Protein AF-A0A7D7ZN06-F1 (afdb_monomer_lite)

Structure (mmCIF, N/CA/C/O backbone):
data_AF-A0A7D7ZN06-F1
#
_entry.id   AF-A0A7D7ZN06-F1
#
loop_
_atom_site.group_PDB
_atom_site.id
_atom_site.type_symbol
_atom_site.label_atom_id
_atom_site.label_alt_id
_atom_site.label_comp_id
_atom_site.label_asym_id
_atom_site.label_entity_id
_atom_site.label_seq_id
_atom_site.pdbx_PDB_ins_code
_atom_site.Cartn_x
_atom_site.Cartn_y
_atom_site.Cartn_z
_atom_site.occupancy
_atom_site.B_iso_or_equiv
_atom_site.auth_seq_id
_atom_site.auth_comp_id
_atom_site.auth_asym_id
_atom_site.auth_atom_id
_atom_site.pdbx_PDB_model_num
ATOM 1 N N . MET A 1 1 ? 21.736 -6.447 18.742 1.00 36.12 1 MET A N 1
ATOM 2 C CA . MET A 1 1 ? 20.732 -5.657 19.484 1.00 36.12 1 MET A CA 1
ATOM 3 C C . MET A 1 1 ? 19.597 -5.395 18.517 1.00 36.12 1 MET A C 1
ATOM 5 O O . MET A 1 1 ? 19.696 -4.491 17.700 1.00 36.12 1 MET A O 1
ATOM 9 N N . THR A 1 2 ? 18.612 -6.285 18.481 1.00 40.88 2 THR A N 1
ATOM 10 C CA . THR A 1 2 ? 17.524 -6.208 17.504 1.00 40.88 2 THR A CA 1
ATOM 11 C C . THR A 1 2 ? 16.461 -5.302 18.102 1.00 40.88 2 THR A C 1
ATOM 13 O O . THR A 1 2 ? 15.793 -5.689 19.056 1.00 40.88 2 THR A O 1
ATOM 16 N N . 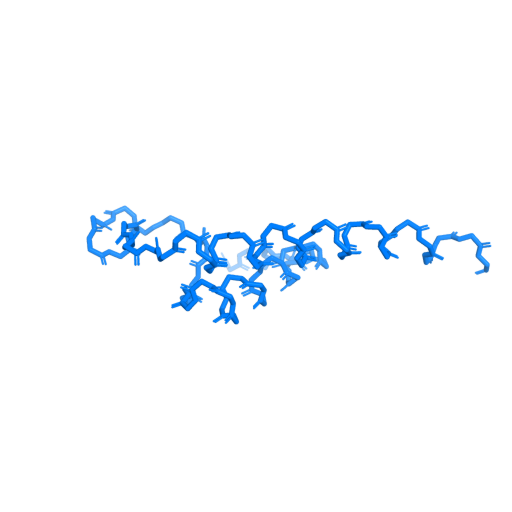ASN A 1 3 ? 16.360 -4.070 17.605 1.00 50.69 3 ASN A N 1
ATOM 17 C CA . ASN A 1 3 ? 15.247 -3.199 17.957 1.00 50.69 3 ASN A CA 1
ATOM 18 C C . ASN A 1 3 ? 13.972 -3.882 17.461 1.00 50.69 3 ASN A C 1
ATOM 20 O O . ASN A 1 3 ? 13.737 -3.963 16.258 1.00 50.69 3 ASN A O 1
ATOM 24 N N . HIS A 1 4 ? 13.168 -4.410 18.380 1.00 52.22 4 HIS A N 1
ATOM 25 C CA . HIS A 1 4 ? 11.799 -4.793 18.076 1.00 52.22 4 HIS A CA 1
ATOM 26 C C . HIS A 1 4 ? 11.018 -3.504 17.828 1.00 52.22 4 HIS A C 1
ATOM 28 O O . HIS A 1 4 ? 10.512 -2.879 18.756 1.00 52.22 4 HIS A O 1
ATOM 34 N N . ILE A 1 5 ? 10.989 -3.064 16.571 1.00 63.78 5 ILE A N 1
ATOM 35 C CA . ILE A 1 5 ? 10.038 -2.054 16.124 1.00 63.78 5 ILE A CA 1
ATOM 36 C C . ILE A 1 5 ? 8.679 -2.745 16.192 1.00 63.78 5 ILE A C 1
ATOM 38 O O . ILE A 1 5 ? 8.360 -3.595 15.363 1.00 63.78 5 ILE A O 1
ATOM 42 N N . THR A 1 6 ? 7.918 -2.471 17.246 1.00 67.88 6 THR A N 1
ATOM 43 C CA . THR A 1 6 ? 6.571 -3.014 17.394 1.00 67.88 6 THR A CA 1
ATOM 44 C C . THR A 1 6 ? 5.710 -2.446 16.273 1.00 67.88 6 THR A C 1
ATOM 46 O O . THR A 1 6 ? 5.427 -1.249 16.249 1.00 67.88 6 THR A O 1
ATOM 49 N N . GLN A 1 7 ? 5.327 -3.300 15.328 1.00 76.50 7 GLN A N 1
ATOM 50 C CA . GLN A 1 7 ? 4.493 -2.920 14.197 1.00 76.50 7 GLN A CA 1
ATOM 51 C C . GLN A 1 7 ? 3.104 -2.514 14.703 1.00 76.50 7 GLN A C 1
ATOM 53 O O . GLN A 1 7 ? 2.474 -3.253 15.465 1.00 76.50 7 GLN A O 1
ATOM 58 N N . THR A 1 8 ? 2.640 -1.320 14.333 1.00 90.12 8 THR A N 1
ATOM 59 C CA . THR A 1 8 ? 1.338 -0.823 14.794 1.00 90.12 8 THR A CA 1
ATOM 60 C C . THR A 1 8 ? 0.202 -1.560 14.084 1.00 90.12 8 THR A C 1
ATOM 62 O O . THR A 1 8 ? 0.391 -2.128 13.008 1.00 90.12 8 THR A O 1
ATOM 65 N N . GLN A 1 9 ? -1.012 -1.515 14.642 1.00 91.12 9 GLN A N 1
ATOM 66 C CA . GLN A 1 9 ? -2.197 -2.058 13.963 1.00 91.12 9 GLN A CA 1
ATOM 67 C C . GLN A 1 9 ? -2.371 -1.458 12.558 1.00 91.12 9 GLN A C 1
ATOM 69 O O . GLN A 1 9 ? -2.709 -2.168 11.616 1.00 91.12 9 GLN A O 1
ATOM 74 N N . LYS A 1 10 ? -2.089 -0.158 12.406 1.00 94.19 10 LYS A N 1
ATOM 75 C CA . LYS A 1 10 ? -2.098 0.519 11.107 1.00 94.19 10 LYS A CA 1
ATOM 76 C C . LYS A 1 10 ? -1.113 -0.139 10.139 1.00 94.19 10 LYS A C 1
ATOM 78 O O . LYS A 1 10 ? -1.482 -0.432 9.011 1.00 94.19 10 LYS A O 1
ATOM 83 N N . ASP A 1 11 ? 0.115 -0.394 10.578 1.00 94.56 11 ASP A N 1
ATOM 84 C CA . ASP A 1 11 ? 1.150 -0.977 9.718 1.00 94.56 11 ASP A CA 1
ATOM 85 C C . ASP A 1 11 ? 0.794 -2.411 9.292 1.00 94.56 11 ASP A C 1
ATOM 87 O O . ASP A 1 11 ? 1.060 -2.794 8.157 1.00 94.56 11 ASP A O 1
ATOM 91 N N . GLN A 1 12 ? 0.142 -3.184 10.168 1.00 94.69 12 GLN A N 1
ATOM 92 C CA . GLN A 1 12 ? -0.369 -4.521 9.842 1.00 94.69 12 GLN A CA 1
ATOM 93 C C . GLN A 1 12 ? -1.476 -4.469 8.783 1.00 94.69 12 GLN A C 1
ATOM 95 O O . GLN A 1 12 ? -1.446 -5.241 7.827 1.00 94.69 12 GLN A O 1
ATOM 100 N N . ILE A 1 13 ? -2.425 -3.539 8.926 1.00 96.88 13 ILE A N 1
ATOM 101 C CA . ILE A 1 13 ? -3.504 -3.329 7.950 1.00 96.88 13 ILE A CA 1
ATOM 102 C C . ILE A 1 13 ? -2.922 -2.927 6.593 1.00 96.88 13 ILE A C 1
ATOM 104 O O . ILE A 1 13 ? -3.284 -3.506 5.573 1.00 96.88 13 ILE A O 1
ATOM 108 N N . LEU A 1 14 ? -1.989 -1.973 6.573 1.00 97.44 14 LEU A N 1
ATOM 109 C CA . LEU A 1 14 ? -1.359 -1.521 5.332 1.00 97.44 14 LEU A CA 1
ATOM 110 C C . LEU A 1 14 ? -0.568 -2.641 4.649 1.00 97.44 14 LEU A C 1
ATOM 112 O O . LEU A 1 14 ? -0.666 -2.792 3.434 1.00 97.44 14 LEU A O 1
ATOM 116 N N . ALA A 1 15 ? 0.172 -3.451 5.412 1.00 97.06 15 ALA A N 1
ATOM 117 C CA . ALA A 1 15 ? 0.875 -4.611 4.869 1.00 97.06 15 ALA A CA 1
ATOM 118 C C . ALA A 1 15 ? -0.096 -5.643 4.273 1.00 97.06 15 ALA A C 1
ATOM 120 O O . ALA A 1 15 ? 0.182 -6.215 3.220 1.00 97.06 15 ALA A O 1
ATOM 121 N N . GLN A 1 16 ? -1.252 -5.851 4.911 1.00 97.75 16 GLN A N 1
ATOM 122 C CA . GLN A 1 16 ? -2.269 -6.771 4.414 1.00 97.75 16 GLN A CA 1
ATOM 123 C C . GLN A 1 16 ? -2.888 -6.288 3.095 1.00 97.75 16 GLN A C 1
ATOM 125 O O . GLN A 1 16 ? -2.959 -7.074 2.153 1.00 97.75 16 GLN A O 1
ATOM 130 N N . ILE A 1 17 ? -3.255 -5.005 3.010 1.00 98.38 17 ILE A N 1
ATOM 131 C CA . ILE A 1 17 ? -3.789 -4.372 1.791 1.00 98.38 17 ILE A CA 1
ATOM 132 C C . ILE A 1 17 ? -2.754 -4.425 0.662 1.00 98.38 17 ILE A C 1
ATOM 134 O O . ILE A 1 17 ? -3.062 -4.825 -0.457 1.00 98.38 17 ILE A O 1
ATOM 138 N N . ALA A 1 18 ? -1.494 -4.081 0.944 1.00 98.00 18 ALA A N 1
ATOM 139 C CA . ALA A 1 18 ? -0.428 -4.135 -0.055 1.00 98.00 18 ALA A CA 1
ATOM 140 C C . ALA A 1 18 ? -0.246 -5.548 -0.630 1.00 98.00 18 ALA A C 1
ATOM 142 O O . ALA A 1 18 ? -0.045 -5.709 -1.834 1.00 98.00 18 ALA A O 1
ATOM 143 N N . LYS A 1 19 ? -0.369 -6.574 0.215 1.00 97.94 19 LYS A N 1
ATOM 144 C CA . LYS A 1 19 ? -0.272 -7.970 -0.204 1.00 97.94 19 LYS A CA 1
ATOM 145 C C . LYS A 1 19 ? -1.477 -8.431 -1.025 1.00 97.94 19 LYS A C 1
ATOM 147 O O . LYS A 1 19 ? -1.285 -9.142 -2.007 1.00 97.94 19 LYS A O 1
ATOM 152 N N . GLU A 1 20 ? -2.692 -8.074 -0.618 1.00 97.94 20 GLU A N 1
ATOM 15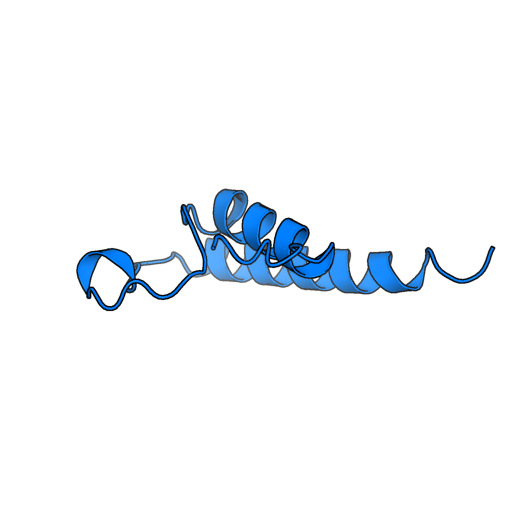3 C CA . GLU A 1 20 ? -3.929 -8.560 -1.246 1.00 97.94 20 GLU A CA 1
ATOM 154 C C . GLU A 1 20 ? -4.293 -7.788 -2.516 1.00 97.94 20 GLU A C 1
ATOM 156 O O . GLU A 1 20 ? -4.590 -8.406 -3.535 1.00 97.94 20 GLU A O 1
ATOM 161 N N . ASP A 1 21 ? -4.228 -6.456 -2.480 1.00 98.31 21 ASP A N 1
ATOM 162 C CA . ASP A 1 21 ? -4.694 -5.609 -3.581 1.00 98.31 21 ASP A CA 1
ATOM 163 C C . ASP A 1 21 ? -3.582 -5.257 -4.573 1.00 98.31 21 ASP A C 1
ATOM 165 O O . ASP A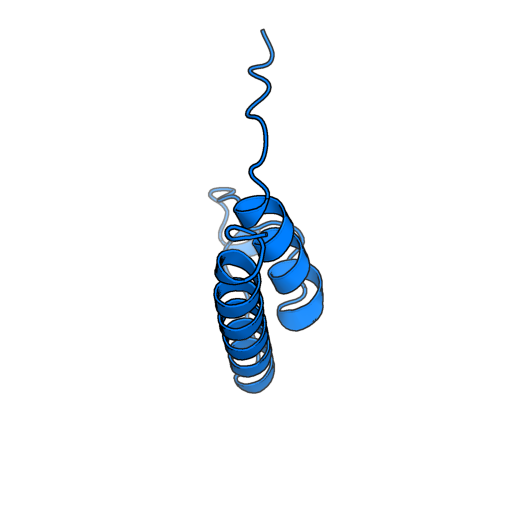 1 21 ? -3.829 -5.143 -5.777 1.00 98.31 21 ASP A O 1
ATOM 169 N N . LEU A 1 22 ? -2.351 -5.070 -4.081 1.00 97.69 22 LEU A N 1
ATOM 170 C CA . LEU A 1 22 ? -1.206 -4.640 -4.895 1.00 97.69 22 LEU A CA 1
ATOM 171 C C . LEU A 1 22 ? -0.214 -5.771 -5.196 1.00 97.69 22 LEU A C 1
ATOM 173 O O . LEU A 1 22 ? 0.682 -5.579 -6.013 1.00 97.69 22 LEU A O 1
ATOM 177 N N . HIS A 1 23 ? -0.377 -6.946 -4.578 1.00 96.12 23 HIS A N 1
ATOM 178 C CA . HIS A 1 23 ? 0.540 -8.090 -4.682 1.00 96.12 23 HIS A CA 1
ATOM 179 C C . HIS A 1 23 ? 1.996 -7.761 -4.304 1.00 96.12 23 HIS A C 1
ATOM 181 O O . HIS A 1 23 ? 2.941 -8.345 -4.840 1.00 96.12 23 HIS A O 1
ATOM 187 N N . LEU A 1 24 ? 2.184 -6.830 -3.368 1.00 96.69 24 LEU A N 1
ATOM 188 C CA . LEU A 1 24 ? 3.493 -6.443 -2.853 1.00 96.69 24 LEU A CA 1
ATOM 189 C C . LEU A 1 24 ? 3.840 -7.263 -1.612 1.00 96.69 24 LEU A C 1
ATOM 191 O O . LEU A 1 24 ? 3.035 -7.413 -0.696 1.00 96.69 24 LEU A O 1
ATOM 195 N N . GLU A 1 25 ? 5.066 -7.777 -1.563 1.00 93.81 25 GLU A N 1
ATOM 196 C CA . GLU A 1 25 ? 5.554 -8.541 -0.410 1.00 93.81 25 GLU A CA 1
ATOM 197 C C . GLU A 1 25 ? 5.755 -7.650 0.827 1.00 93.81 25 GLU A C 1
ATOM 199 O O . GLU A 1 25 ? 5.539 -8.082 1.958 1.00 93.81 25 GLU A O 1
ATOM 204 N N . THR A 1 26 ? 6.190 -6.407 0.617 1.00 94.88 26 THR A N 1
ATOM 205 C CA . THR A 1 26 ? 6.465 -5.441 1.679 1.00 94.88 26 THR A CA 1
ATOM 206 C C . THR A 1 26 ? 6.236 -4.014 1.192 1.00 94.88 26 THR A C 1
ATOM 208 O O . THR A 1 26 ? 6.279 -3.744 -0.005 1.00 94.88 26 THR A O 1
ATOM 211 N N . LEU A 1 27 ? 6.031 -3.103 2.142 1.00 95.50 27 LEU A N 1
ATOM 212 C CA . LEU A 1 27 ? 6.047 -1.654 1.924 1.00 95.50 27 LEU A CA 1
ATOM 213 C C . LEU A 1 27 ? 7.361 -1.005 2.394 1.00 95.50 27 LEU A C 1
ATOM 215 O O . LEU A 1 27 ? 7.495 0.218 2.359 1.00 95.50 27 LEU A O 1
ATOM 219 N N . GLU A 1 28 ? 8.327 -1.793 2.871 1.00 95.44 28 GLU A N 1
ATOM 220 C CA . GLU A 1 28 ? 9.648 -1.276 3.225 1.00 95.44 28 GLU A CA 1
ATOM 221 C C . GLU A 1 28 ? 10.471 -0.941 1.979 1.00 95.44 28 GLU A C 1
ATOM 223 O O . GLU A 1 28 ? 10.560 -1.740 1.051 1.00 95.44 28 GLU A O 1
ATOM 228 N N . THR A 1 29 ? 11.142 0.213 1.996 1.00 95.94 29 THR A N 1
ATOM 229 C CA . THR A 1 29 ? 12.073 0.610 0.933 1.00 95.94 29 THR A CA 1
ATOM 230 C C . THR A 1 29 ? 13.349 -0.227 0.989 1.00 95.94 29 THR A C 1
ATOM 232 O O . THR A 1 29 ? 14.079 -0.201 1.985 1.00 95.94 29 THR A O 1
ATOM 235 N N . ARG A 1 30 ? 13.667 -0.909 -0.110 1.00 96.81 30 ARG A N 1
ATOM 236 C CA . ARG A 1 30 ? 14.817 -1.817 -0.240 1.00 96.81 30 ARG A CA 1
ATOM 237 C C . ARG A 1 30 ? 16.014 -1.188 -0.956 1.00 96.81 30 ARG A C 1
ATOM 239 O O . ARG A 1 30 ? 17.095 -1.775 -0.949 1.00 96.81 30 ARG A O 1
ATOM 246 N N . LYS A 1 31 ? 15.859 0.027 -1.494 1.00 96.81 31 LYS A N 1
ATOM 247 C CA . LYS A 1 31 ? 16.868 0.767 -2.275 1.00 96.81 31 LYS A CA 1
ATOM 248 C C . LYS A 1 31 ? 17.338 -0.022 -3.500 1.00 96.81 31 LYS A C 1
ATOM 250 O O . LYS A 1 31 ? 18.533 -0.077 -3.793 1.00 96.81 31 LYS A O 1
ATOM 255 N N . SER A 1 32 ? 16.400 -0.654 -4.189 1.00 96.44 32 SER A N 1
ATOM 256 C CA . SER A 1 32 ? 16.640 -1.453 -5.383 1.00 96.44 32 SER A CA 1
ATOM 257 C C . SER A 1 32 ? 15.495 -1.253 -6.360 1.00 96.44 32 SER A C 1
ATOM 259 O O . SER A 1 32 ? 14.355 -1.575 -6.042 1.00 96.44 32 SER A O 1
ATOM 261 N N . ASP A 1 33 ? 15.812 -0.784 -7.569 1.00 94.00 33 ASP A N 1
ATOM 262 C CA . ASP A 1 33 ? 14.784 -0.441 -8.552 1.00 94.00 33 ASP A CA 1
ATOM 263 C C . ASP A 1 33 ? 13.821 -1.610 -8.824 1.00 94.00 33 ASP A C 1
ATOM 265 O O . ASP A 1 33 ? 12.607 -1.447 -8.791 1.00 94.00 33 ASP A O 1
ATOM 269 N N . SER A 1 34 ? 14.339 -2.828 -9.001 1.00 94.81 34 SER A N 1
ATOM 270 C CA . SER A 1 34 ? 13.502 -4.006 -9.271 1.00 94.81 34 SER A CA 1
ATOM 271 C C . SER A 1 34 ? 12.686 -4.500 -8.071 1.00 94.81 34 SER A C 1
ATOM 273 O O . SER A 1 34 ? 11.814 -5.345 -8.252 1.00 94.81 34 SER A O 1
ATOM 275 N N . LEU A 1 35 ? 13.010 -4.059 -6.852 1.00 94.94 35 LEU A N 1
ATOM 276 C CA . LEU A 1 35 ? 12.288 -4.433 -5.630 1.00 94.94 35 LEU A CA 1
ATOM 277 C C . LEU A 1 35 ? 11.362 -3.324 -5.119 1.00 94.94 35 LEU A C 1
ATOM 279 O O . LEU A 1 35 ? 10.505 -3.629 -4.299 1.00 94.94 35 LEU A O 1
ATOM 283 N N . ASP A 1 36 ? 11.567 -2.077 -5.552 1.00 95.31 36 ASP A N 1
ATOM 284 C CA . ASP A 1 36 ? 10.832 -0.901 -5.072 1.00 95.31 36 ASP A CA 1
ATOM 285 C C . ASP A 1 36 ? 9.881 -0.305 -6.127 1.00 95.31 36 ASP A C 1
ATOM 287 O O . ASP A 1 36 ? 8.960 0.432 -5.768 1.00 95.31 36 ASP A O 1
ATOM 291 N N . PHE A 1 37 ? 10.069 -0.603 -7.418 1.00 95.19 37 PHE A N 1
ATOM 292 C CA . PHE A 1 37 ? 9.172 -0.158 -8.488 1.00 95.19 37 PHE A CA 1
ATOM 293 C C . PHE A 1 37 ? 8.325 -1.316 -9.006 1.00 95.19 37 PHE A C 1
ATOM 295 O O . PHE A 1 37 ? 8.838 -2.366 -9.394 1.00 95.19 37 PHE A O 1
ATOM 302 N N . HIS A 1 38 ? 7.012 -1.095 -9.048 1.00 94.56 38 HIS A N 1
ATOM 303 C CA . HIS A 1 38 ? 6.034 -2.093 -9.458 1.00 94.56 38 HIS A CA 1
ATOM 304 C C . HIS A 1 38 ? 5.032 -1.496 -10.441 1.00 94.56 38 HIS A C 1
ATOM 306 O O . HIS A 1 38 ? 4.471 -0.426 -10.199 1.00 94.56 38 HIS A O 1
ATOM 312 N N . ASP A 1 39 ? 4.771 -2.226 -11.524 1.00 96.38 39 ASP A N 1
ATOM 313 C CA . ASP A 1 39 ? 3.659 -1.932 -12.418 1.00 96.38 39 ASP A CA 1
ATOM 314 C C . ASP A 1 39 ? 2.362 -2.452 -11.795 1.00 96.38 39 ASP A C 1
ATOM 316 O O . ASP A 1 39 ? 2.135 -3.659 -11.689 1.00 96.38 39 ASP A O 1
ATOM 320 N N . CYS A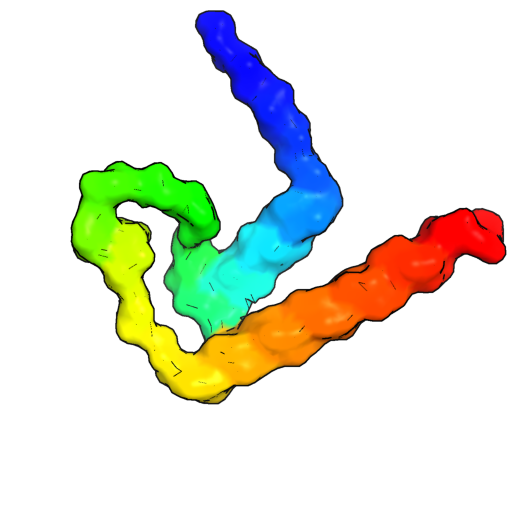 1 40 ? 1.492 -1.528 -11.395 1.00 95.94 40 CYS A N 1
ATOM 321 C CA . CYS A 1 40 ? 0.192 -1.842 -10.816 1.00 95.94 40 CYS A CA 1
ATOM 322 C C . CYS A 1 40 ? -0.918 -1.396 -11.760 1.00 95.94 40 CYS A C 1
ATOM 324 O O . CYS A 1 40 ? -0.955 -0.252 -12.219 1.00 95.94 40 CYS A O 1
ATOM 326 N N . ALA A 1 41 ? -1.876 -2.284 -12.013 1.00 98.12 41 ALA A N 1
ATOM 327 C CA . ALA A 1 41 ? -3.062 -1.898 -12.753 1.00 98.12 41 ALA A CA 1
ATOM 328 C C . ALA A 1 41 ? -3.886 -0.868 -11.963 1.00 98.12 41 ALA A C 1
ATOM 330 O O . ALA A 1 41 ? -4.006 -0.944 -10.738 1.00 98.12 41 ALA A O 1
ATOM 331 N N . VAL A 1 42 ? -4.517 0.074 -12.666 1.00 98.44 42 VAL A N 1
ATOM 332 C CA . VAL A 1 42 ? -5.278 1.168 -12.033 1.00 98.44 42 VAL A CA 1
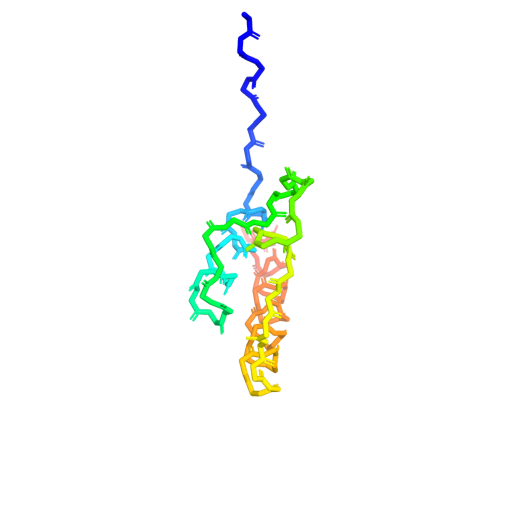ATOM 333 C C . VAL A 1 42 ? -6.433 0.675 -11.154 1.00 98.44 42 VAL A C 1
ATOM 335 O O . VAL A 1 42 ? -6.789 1.334 -10.181 1.00 98.44 42 VAL A O 1
ATOM 338 N N . TRP A 1 43 ? -6.998 -0.499 -11.451 1.00 98.62 43 TRP A N 1
ATOM 339 C CA . TRP A 1 43 ? -8.042 -1.109 -10.623 1.00 98.62 43 TRP A CA 1
ATOM 340 C C . TRP A 1 43 ? -7.500 -1.715 -9.322 1.00 98.62 43 TRP A C 1
ATOM 342 O O . TRP A 1 43 ? -8.178 -1.618 -8.307 1.00 98.62 43 TRP A O 1
ATOM 352 N N . CYS A 1 44 ? -6.281 -2.263 -9.315 1.00 98.50 44 CYS A N 1
ATOM 353 C CA . CYS A 1 44 ? -5.605 -2.710 -8.091 1.00 98.50 44 CYS A CA 1
ATOM 354 C C . CYS A 1 44 ? -5.326 -1.523 -7.162 1.00 98.50 44 CYS A C 1
ATOM 356 O O . CYS A 1 44 ? -5.626 -1.575 -5.974 1.00 98.50 44 CYS A O 1
ATOM 358 N N . ILE A 1 45 ? -4.836 -0.413 -7.729 1.00 98.44 45 ILE A N 1
ATOM 359 C CA . ILE A 1 45 ? -4.613 0.834 -6.980 1.00 98.44 45 ILE A CA 1
ATOM 360 C C . ILE A 1 45 ? -5.930 1.339 -6.382 1.00 98.44 45 ILE A C 1
ATOM 362 O O . ILE A 1 45 ? -5.976 1.693 -5.207 1.00 98.44 45 ILE A O 1
ATOM 366 N N . LYS A 1 46 ? -7.010 1.347 -7.172 1.00 98.75 46 LYS A N 1
ATOM 367 C CA . LYS A 1 46 ? -8.337 1.736 -6.689 1.00 98.75 46 LYS A CA 1
ATOM 368 C C . LYS A 1 46 ? -8.806 0.845 -5.528 1.00 98.75 46 LYS A C 1
ATOM 370 O O . LYS A 1 46 ? -9.198 1.393 -4.505 1.00 98.75 46 LYS A O 1
ATOM 375 N N . SER A 1 47 ? -8.708 -0.479 -5.672 1.00 98.69 47 SER A N 1
ATOM 376 C CA . SER A 1 47 ? -9.093 -1.452 -4.636 1.00 98.69 47 SER A CA 1
ATOM 377 C C . SER A 1 47 ? -8.341 -1.209 -3.325 1.00 98.69 47 SER A C 1
ATOM 379 O O . SER A 1 47 ? -8.957 -1.044 -2.275 1.00 98.69 47 SER A O 1
ATOM 381 N N . ALA A 1 48 ? -7.016 -1.036 -3.399 1.00 98.62 48 ALA A N 1
ATOM 382 C CA . ALA A 1 48 ? -6.185 -0.755 -2.230 1.00 98.62 48 ALA A CA 1
ATOM 383 C C . ALA A 1 48 ? -6.578 0.553 -1.516 1.00 98.62 48 ALA A C 1
ATOM 385 O O . ALA A 1 48 ? -6.580 0.625 -0.286 1.00 98.62 48 ALA A O 1
ATOM 386 N N . LEU A 1 49 ? -6.913 1.601 -2.279 1.00 98.62 49 LEU A N 1
ATOM 387 C CA . LEU A 1 49 ? -7.359 2.883 -1.723 1.00 98.62 49 LEU A CA 1
ATOM 388 C C . LEU A 1 49 ? -8.736 2.773 -1.054 1.00 98.62 49 LEU A C 1
ATOM 390 O O . LEU A 1 49 ? -8.935 3.355 0.013 1.00 98.62 49 LEU A O 1
ATOM 394 N N . GLU A 1 50 ? -9.667 2.027 -1.652 1.00 98.69 50 GLU A N 1
ATOM 395 C CA . GLU A 1 50 ? -10.990 1.756 -1.076 1.00 98.69 50 GLU A CA 1
ATOM 396 C C . GLU A 1 50 ? -10.857 0.962 0.235 1.00 98.69 50 GLU A C 1
ATOM 398 O O . GLU A 1 50 ? -11.373 1.398 1.268 1.00 98.69 50 GLU A O 1
ATOM 403 N N . ALA A 1 51 ? -10.058 -0.111 0.242 1.00 98.44 51 ALA A N 1
ATOM 404 C CA . ALA A 1 51 ? -9.782 -0.910 1.435 1.00 98.44 51 ALA A CA 1
ATOM 405 C C . ALA A 1 51 ? -9.126 -0.084 2.558 1.00 98.44 51 ALA A C 1
ATOM 407 O O . ALA A 1 51 ? -9.520 -0.173 3.725 1.00 98.44 51 ALA A O 1
ATOM 408 N N . ALA A 1 52 ? -8.160 0.777 2.219 1.00 97.81 52 ALA A N 1
ATOM 409 C CA . ALA A 1 52 ? -7.513 1.660 3.189 1.00 97.81 52 ALA A CA 1
ATOM 410 C C . ALA A 1 52 ? -8.495 2.683 3.786 1.00 97.81 52 ALA A C 1
ATOM 412 O O . ALA A 1 52 ? -8.452 2.953 4.991 1.00 97.81 52 ALA A O 1
ATOM 413 N N . TYR A 1 53 ? -9.396 3.232 2.967 1.00 97.62 53 TYR A N 1
ATOM 414 C CA . TYR A 1 53 ? -10.428 4.164 3.417 1.00 97.62 53 TYR A CA 1
ATOM 415 C C . TYR A 1 53 ? -11.422 3.494 4.377 1.00 97.62 53 TYR A C 1
ATOM 417 O O . TYR A 1 53 ? -11.720 4.038 5.444 1.00 97.62 53 TYR A O 1
ATOM 425 N N . GLU A 1 54 ? -11.900 2.294 4.049 1.00 97.06 54 GLU A N 1
ATOM 426 C CA . GLU A 1 54 ? -12.791 1.512 4.913 1.00 97.06 54 GLU A CA 1
ATOM 427 C C . GLU A 1 54 ? -12.128 1.120 6.236 1.00 97.06 54 GLU A C 1
ATOM 429 O O . GLU A 1 54 ? -12.724 1.307 7.301 1.00 97.06 54 GLU A O 1
ATOM 434 N N . ALA A 1 55 ? -10.881 0.645 6.201 1.00 95.88 55 ALA A N 1
ATOM 435 C CA . ALA A 1 55 ? -10.136 0.312 7.411 1.00 95.88 55 ALA A CA 1
ATOM 436 C C . ALA A 1 55 ? -9.930 1.544 8.310 1.00 95.88 55 ALA A C 1
ATOM 438 O O . ALA A 1 55 ? -10.072 1.461 9.535 1.00 95.88 55 ALA A O 1
ATOM 439 N N . GLY A 1 56 ? -9.666 2.706 7.704 1.00 94.31 56 GLY A N 1
ATOM 440 C CA . GLY A 1 56 ? -9.599 3.986 8.403 1.00 94.31 56 GLY A CA 1
ATOM 441 C C . GLY A 1 56 ? -10.911 4.335 9.112 1.00 94.31 56 GLY A C 1
ATOM 442 O O . GLY A 1 56 ? -10.890 4.672 10.296 1.00 94.31 56 GLY A O 1
ATOM 443 N N . GLN A 1 57 ? -12.057 4.180 8.444 1.00 94.56 57 GLN A N 1
ATOM 444 C CA . GLN A 1 57 ? -13.371 4.398 9.065 1.00 94.56 57 GLN A CA 1
ATOM 445 C C . GLN A 1 57 ? -13.641 3.421 10.218 1.00 94.56 57 GLN A C 1
ATOM 447 O O . GLN A 1 57 ? -14.134 3.822 11.269 1.00 94.56 57 GLN A O 1
ATOM 452 N N . GLN A 1 58 ? -13.280 2.146 10.070 1.00 91.81 58 GLN A N 1
ATOM 453 C CA . GLN A 1 58 ? -13.474 1.151 11.130 1.00 91.81 58 GLN A CA 1
ATOM 454 C C . GLN A 1 58 ? -12.593 1.427 12.357 1.00 91.81 58 GLN A C 1
ATOM 456 O O . GLN A 1 58 ? -13.007 1.148 13.486 1.00 91.81 58 GLN A O 1
ATOM 461 N N . SER A 1 59 ? -11.412 2.021 12.163 1.00 87.44 59 SER A N 1
ATOM 462 C CA . SER A 1 59 ? -10.474 2.318 13.253 1.00 87.44 59 SER A CA 1
ATOM 463 C C . SER A 1 59 ? -11.017 3.317 14.285 1.00 87.44 59 SER A C 1
ATOM 465 O O . SER A 1 59 ? -10.646 3.241 15.455 1.00 87.44 59 SER A O 1
ATOM 467 N N . THR A 1 60 ? -11.947 4.197 13.896 1.00 79.50 60 THR A N 1
ATOM 468 C CA . THR A 1 60 ? -12.572 5.176 14.802 1.00 79.50 60 THR A CA 1
ATOM 469 C C . THR A 1 60 ? -13.776 4.598 15.547 1.00 79.50 60 THR A C 1
ATOM 471 O O . THR A 1 60 ? -14.054 4.986 16.676 1.00 79.50 60 THR A O 1
ATOM 474 N N . THR A 1 61 ? -14.459 3.604 14.970 1.00 64.62 61 THR A N 1
ATOM 475 C CA . THR A 1 61 ? -15.653 2.985 15.580 1.00 64.62 61 THR A CA 1
ATOM 476 C C . THR A 1 61 ? -15.354 2.094 16.789 1.00 64.62 61 THR A C 1
ATOM 478 O O . THR A 1 61 ? -16.266 1.733 17.530 1.00 64.62 61 THR A O 1
ATOM 481 N N . LYS A 1 62 ? -14.081 1.744 17.014 1.00 58.94 62 LYS A N 1
ATOM 482 C CA . LYS A 1 62 ? -13.645 0.823 18.075 1.00 58.94 62 LYS A CA 1
ATOM 483 C C . LYS A 1 62 ? -13.189 1.522 19.370 1.00 58.94 62 LYS A C 1
ATOM 485 O O . LYS A 1 62 ? -12.664 0.843 20.247 1.00 58.94 62 LYS A O 1
ATOM 490 N N . GLY A 1 63 ? -13.369 2.845 19.478 1.00 52.44 63 GLY A N 1
ATOM 491 C CA . GLY A 1 63 ? -12.876 3.670 20.592 1.00 52.44 63 GLY A CA 1
ATOM 492 C C . GLY A 1 63 ? -13.897 4.118 21.647 1.00 52.44 63 GLY A C 1
ATOM 493 O O . GLY A 1 63 ? -13.466 4.543 22.710 1.00 52.44 63 GLY A O 1
ATOM 494 N N . ASP A 1 64 ? -15.210 3.998 21.410 1.00 49.31 64 ASP A N 1
ATOM 495 C CA . ASP A 1 64 ? -16.235 4.646 22.261 1.00 49.31 64 ASP A CA 1
ATOM 496 C C . ASP A 1 64 ? -17.309 3.692 22.832 1.00 49.31 64 ASP A C 1
ATOM 498 O O . ASP A 1 64 ? -18.484 4.058 22.938 1.00 49.31 64 ASP A O 1
ATOM 502 N N . LYS A 1 65 ? -16.950 2.459 23.214 1.00 40.66 65 LYS A N 1
ATOM 503 C CA . LYS A 1 65 ? -17.824 1.599 24.038 1.00 40.66 65 LYS A CA 1
ATOM 504 C C . LYS A 1 65 ? -17.063 0.851 25.117 1.00 40.66 65 LYS A C 1
ATOM 506 O O . LYS A 1 65 ? -16.021 0.249 24.781 1.00 40.66 65 LYS A O 1
#

R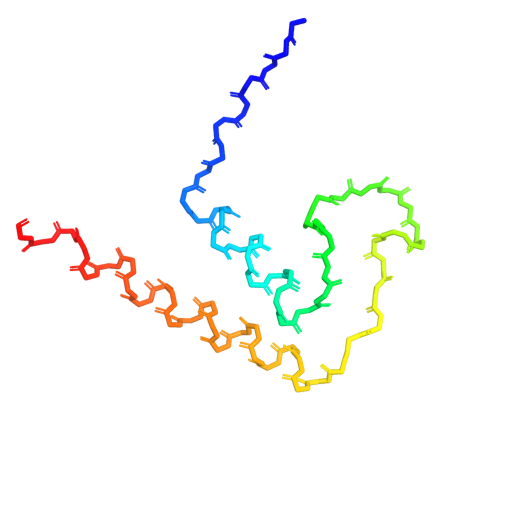adius of gyration: 14.35 Å; chains: 1; bounding box: 39×14×37 Å

Sequence (65 aa):
MTNHITQTQKDQILAQIAKEDLHLETLETRKSDSLDFHDCAVWCIKSALEAAYEAGQQSTTKGDK

Foldseek 3Di:
DDPCPPQDPLLVQLCVLCCPLVVQNHPDDPVDCVNNDDDGDPVSVVSSVVSNVVVVVVVVVPPDD

pLDDT: mean 88.24, std 17.07, range [36.12, 98.75]

Secondary structure (DSSP, 8-state):
--------HHHHHHHHHHHHHS--S--S--S-HHHH-----HHHHHHHHHHHHHHHHHHHHTS--